Protein AF-A0A8T5RQP8-F1 (afdb_monomer)

Radius of gyration: 29.19 Å; Cα contacts (8 Å, |Δi|>4): 50; chains: 1; bounding box: 65×22×76 Å

Secondary structure (DSSP, 8-state):
--PPPPPPTT---------PPP---SEEE--EEE--TT--S--S-GGGSEEE-SSPEEEPPS---SSPTTS-HHHHHHHHHHHHHHHHHHHHTT-

Solvent-accessible surface area (backbone atoms only — not comparable to full-atom values): 6627 Å² total; per-residue (Å²): 128,96,75,75,78,89,74,60,91,97,60,88,83,90,86,87,86,87,80,81,80,73,98,69,76,69,45,77,39,72,55,66,54,72,54,70,89,80,72,83,68,96,65,100,56,83,88,65,46,60,54,64,49,91,64,67,48,75,45,68,72,74,83,72,69,88,30,67,90,95,50,59,62,67,57,56,54,49,54,57,51,51,55,53,50,53,51,50,53,55,56,59,74,71,109

Foldseek 3Di:
DQDDDDDDPPDDDDGDDDDDDDDDDFDWDWDKDAPPPPVPDDDPDPVPRIDIDPHIDGDDDDPDPPDDPPDDPVVVVVVVVVVVVVVVVVVVVVD

Sequence (95 aa):
SDTLAPLLNGSFGNVEWTGIFPNITVGLYYIGWIIDVNDEVDEGNENNNKAYISTQLRVGSPAGSSGIPGYDPFVIIGLISVVSIIYVVTKLKRK

Structure (mmCIF, N/CA/C/O backbone):
data_AF-A0A8T5RQP8-F1
#
_entry.id   AF-A0A8T5RQP8-F1
#
loop_
_atom_site.group_PDB
_atom_site.id
_atom_site.type_symbol
_atom_site.label_atom_id
_atom_site.label_alt_id
_atom_site.label_comp_id
_atom_site.label_asym_id
_atom_site.label_entity_id
_atom_site.label_seq_id
_atom_site.pdbx_PDB_ins_code
_atom_site.Cartn_x
_atom_site.Cartn_y
_atom_site.Cartn_z
_atom_site.occupancy
_atom_site.B_iso_or_equiv
_atom_site.auth_seq_id
_atom_site.auth_comp_id
_atom_site.auth_asym_id
_atom_site.auth_atom_id
_atom_site.pdbx_PDB_model_num
ATOM 1 N N . SER A 1 1 ? -0.946 15.469 -14.316 1.00 55.44 1 SER A N 1
ATOM 2 C CA . SER A 1 1 ? -0.478 14.558 -15.372 1.00 55.44 1 SER A CA 1
ATOM 3 C C . SER A 1 1 ? 0.443 13.583 -14.683 1.00 55.44 1 SER A C 1
ATOM 5 O O . SER A 1 1 ? 1.479 14.037 -14.226 1.00 55.44 1 SER A O 1
ATOM 7 N N . ASP A 1 2 ? 0.023 12.329 -14.507 1.00 65.75 2 ASP A N 1
ATOM 8 C CA . ASP A 1 2 ? 0.815 11.285 -13.820 1.00 65.75 2 ASP A CA 1
ATOM 9 C C . ASP A 1 2 ? 1.859 10.630 -14.745 1.00 65.75 2 ASP A C 1
ATOM 11 O O . ASP A 1 2 ? 2.530 9.671 -14.381 1.00 65.75 2 ASP A O 1
ATOM 15 N N . THR A 1 3 ? 1.987 11.140 -15.970 1.00 73.25 3 THR A N 1
ATOM 16 C CA . THR A 1 3 ? 2.954 10.670 -16.956 1.00 73.25 3 THR A CA 1
ATOM 17 C C . THR A 1 3 ? 4.300 11.350 -16.734 1.00 73.25 3 THR A C 1
ATOM 19 O O . THR A 1 3 ? 4.389 12.582 -16.747 1.00 73.25 3 THR A O 1
ATOM 22 N N . LEU A 1 4 ? 5.347 10.544 -16.578 1.00 78.12 4 LEU A N 1
ATOM 23 C CA . LEU A 1 4 ? 6.734 10.984 -16.670 1.00 78.12 4 LEU A CA 1
ATOM 24 C C . LEU A 1 4 ? 7.265 10.731 -18.084 1.00 78.12 4 LEU A C 1
ATOM 26 O O . LEU A 1 4 ? 6.811 9.820 -18.770 1.00 78.12 4 LEU A O 1
ATOM 30 N N . ALA A 1 5 ? 8.236 11.534 -18.515 1.00 83.75 5 ALA A N 1
ATOM 31 C CA . ALA A 1 5 ? 9.016 11.210 -19.705 1.00 83.75 5 ALA A CA 1
ATOM 32 C C . ALA A 1 5 ? 9.946 10.012 -19.418 1.00 83.75 5 ALA A C 1
ATOM 34 O O . ALA A 1 5 ? 10.331 9.828 -18.257 1.00 83.75 5 ALA A O 1
ATOM 35 N N . PRO A 1 6 ? 10.355 9.245 -20.449 1.00 83.69 6 PRO A N 1
ATOM 36 C CA . PRO A 1 6 ? 11.335 8.175 -20.290 1.00 83.69 6 PRO A CA 1
ATOM 37 C C . PRO A 1 6 ? 12.599 8.662 -19.577 1.00 83.69 6 PRO A C 1
ATOM 39 O O . PRO A 1 6 ? 13.105 9.757 -19.847 1.00 83.69 6 PRO A O 1
ATOM 42 N N . LEU A 1 7 ? 13.108 7.843 -18.660 1.00 83.81 7 LEU A N 1
ATOM 43 C CA . LEU A 1 7 ? 14.301 8.155 -17.884 1.00 83.81 7 LEU A CA 1
ATOM 44 C C . LEU A 1 7 ? 15.553 7.613 -18.581 1.00 83.81 7 LEU A C 1
ATOM 46 O O . LEU A 1 7 ? 15.537 6.564 -19.219 1.00 83.81 7 LEU A O 1
ATOM 50 N N . LEU A 1 8 ? 16.671 8.325 -18.436 1.00 84.44 8 LEU A N 1
ATOM 51 C CA . LEU A 1 8 ? 17.970 7.814 -18.873 1.00 84.44 8 LEU A CA 1
ATOM 52 C C . LEU A 1 8 ? 18.410 6.648 -17.978 1.00 84.44 8 LEU A C 1
ATOM 54 O O . LEU A 1 8 ? 18.120 6.625 -16.781 1.00 84.44 8 LEU A O 1
ATOM 58 N N . ASN A 1 9 ? 19.182 5.715 -18.540 1.00 82.00 9 ASN A N 1
ATOM 59 C CA . ASN A 1 9 ? 19.710 4.575 -17.792 1.00 82.00 9 ASN A CA 1
ATOM 60 C C . ASN A 1 9 ? 20.480 5.032 -16.534 1.00 82.00 9 ASN A C 1
ATOM 62 O O . ASN A 1 9 ? 21.321 5.930 -16.600 1.00 82.00 9 ASN A O 1
ATOM 66 N N . GLY A 1 10 ? 20.160 4.436 -15.382 1.00 82.38 10 GLY A N 1
ATOM 67 C CA . GLY A 1 10 ? 20.769 4.777 -14.091 1.00 82.38 10 GLY A CA 1
ATOM 68 C C . GLY A 1 10 ? 20.282 6.090 -13.463 1.00 82.38 10 GLY A C 1
ATOM 69 O O . GLY A 1 10 ? 20.786 6.471 -12.408 1.00 82.38 10 GLY A O 1
ATOM 70 N N . SER A 1 11 ? 19.317 6.781 -14.079 1.00 86.69 11 SER A N 1
ATOM 71 C CA . SER A 1 11 ? 18.679 7.975 -13.511 1.00 86.69 11 SER A CA 1
ATOM 72 C C . SER A 1 11 ? 17.405 7.622 -12.743 1.00 86.69 11 SER A C 1
ATOM 74 O O . SER A 1 11 ? 16.830 6.552 -12.924 1.00 86.69 11 SER A O 1
ATOM 76 N N . PHE A 1 12 ? 16.948 8.541 -11.893 1.00 85.00 12 PHE A N 1
ATOM 77 C CA . PHE A 1 12 ? 15.683 8.419 -11.171 1.00 85.00 12 PHE A CA 1
ATOM 78 C C . PHE A 1 12 ? 14.847 9.694 -11.324 1.00 85.00 12 PHE A C 1
ATOM 80 O O . PHE A 1 12 ? 15.385 10.788 -11.499 1.00 85.00 12 PHE A O 1
ATOM 87 N N . GLY A 1 13 ? 13.527 9.540 -11.243 1.00 85.69 13 GLY A N 1
ATOM 88 C CA . GLY A 1 13 ? 12.562 10.631 -11.137 1.00 85.69 13 GLY A CA 1
ATOM 89 C C . GLY A 1 13 ? 11.770 10.507 -9.837 1.00 85.69 13 GLY A C 1
ATOM 90 O O . GLY A 1 13 ? 11.560 9.400 -9.345 1.00 85.69 13 GLY A O 1
ATOM 91 N N . ASN A 1 14 ? 11.335 11.635 -9.275 1.00 87.19 14 ASN A N 1
ATOM 92 C CA . ASN A 1 14 ? 10.412 11.640 -8.140 1.00 87.19 14 ASN A CA 1
ATOM 93 C C . ASN A 1 14 ? 8.981 11.805 -8.657 1.00 87.19 14 ASN A C 1
ATOM 95 O O . ASN A 1 14 ? 8.721 12.696 -9.466 1.00 87.19 14 ASN A O 1
ATOM 99 N N . VAL A 1 15 ? 8.068 10.972 -8.160 1.00 86.06 15 VAL A N 1
ATOM 100 C CA . VAL A 1 15 ? 6.626 11.073 -8.415 1.00 86.06 15 VAL A CA 1
ATOM 101 C C . VAL A 1 15 ? 5.915 11.192 -7.082 1.00 86.06 15 VAL A C 1
ATOM 103 O O . VAL A 1 15 ? 6.188 10.429 -6.156 1.00 86.06 15 VAL A O 1
ATOM 106 N N . GLU A 1 16 ? 4.988 12.137 -6.998 1.00 87.31 16 GLU A N 1
ATOM 107 C CA . GLU A 1 16 ? 4.123 12.316 -5.841 1.00 87.31 16 GLU A CA 1
ATOM 108 C C . GLU A 1 16 ? 2.668 12.234 -6.288 1.00 87.31 16 GLU A C 1
ATOM 110 O O . GLU A 1 16 ? 2.253 12.921 -7.221 1.00 87.31 16 GLU A O 1
ATOM 115 N N . TRP A 1 17 ? 1.882 11.416 -5.590 1.00 86.62 17 TRP A N 1
ATOM 116 C CA . TRP A 1 17 ? 0.440 11.336 -5.777 1.00 86.62 17 TRP A CA 1
ATOM 117 C C . TRP A 1 17 ? -0.272 11.779 -4.503 1.00 86.62 17 TRP A C 1
ATOM 119 O O . TRP A 1 17 ? 0.088 11.372 -3.396 1.00 86.62 17 TRP A O 1
ATOM 129 N N . THR A 1 18 ? -1.316 12.591 -4.661 1.00 88.69 18 THR A N 1
ATOM 130 C CA . THR A 1 18 ? -2.222 12.952 -3.568 1.00 88.69 18 THR A CA 1
ATOM 131 C C . THR A 1 18 ? -3.658 12.728 -4.008 1.00 88.69 18 THR A C 1
ATOM 133 O O . THR A 1 18 ? -4.050 13.067 -5.125 1.00 88.69 18 THR A O 1
ATOM 136 N N . GLY A 1 19 ? -4.458 12.145 -3.124 1.00 88.06 19 GLY A N 1
ATOM 137 C CA . GLY A 1 19 ? -5.851 11.870 -3.414 1.00 88.06 19 GLY A CA 1
ATOM 138 C C . GLY A 1 19 ? -6.564 11.210 -2.250 1.00 88.06 19 GLY A C 1
ATOM 139 O O . GLY A 1 19 ? -5.976 10.879 -1.219 1.00 88.06 19 GLY A O 1
ATOM 140 N N . ILE A 1 20 ? -7.869 11.041 -2.425 1.00 85.81 20 ILE A N 1
ATOM 141 C CA . ILE A 1 20 ? -8.710 10.315 -1.482 1.00 85.81 20 ILE A CA 1
ATOM 142 C C . ILE A 1 20 ? -8.652 8.840 -1.873 1.00 85.81 20 ILE A C 1
ATOM 144 O O . ILE A 1 20 ? -8.912 8.494 -3.026 1.00 85.81 20 ILE A O 1
ATOM 148 N N . PHE A 1 21 ? -8.322 7.969 -0.919 1.00 82.44 21 PHE A N 1
ATOM 149 C CA . PHE A 1 21 ? -8.423 6.530 -1.145 1.00 82.44 21 PHE A CA 1
ATOM 150 C C . PHE A 1 21 ? -9.877 6.148 -1.463 1.00 82.44 21 PHE A C 1
ATOM 152 O O . PHE A 1 21 ? -10.796 6.672 -0.827 1.00 82.44 21 PHE A O 1
ATOM 159 N N . PRO A 1 22 ? -10.113 5.224 -2.412 1.00 83.25 22 PRO A N 1
ATOM 160 C CA . PRO A 1 22 ? -11.451 4.697 -2.639 1.00 83.25 22 PRO A CA 1
ATOM 161 C C . PRO A 1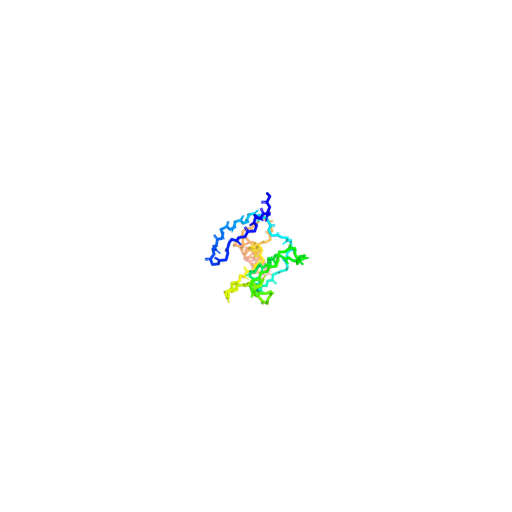 22 ? -11.996 4.067 -1.353 1.00 83.25 22 PRO A C 1
ATOM 163 O O . PRO A 1 22 ? -11.235 3.688 -0.461 1.00 83.25 22 PRO A O 1
ATOM 166 N N . ASN A 1 23 ? -13.321 3.941 -1.250 1.00 86.69 23 ASN A N 1
ATOM 167 C CA . ASN A 1 23 ? -13.921 3.272 -0.102 1.00 86.69 23 ASN A CA 1
ATOM 168 C C . ASN A 1 23 ? -13.473 1.802 -0.078 1.00 86.69 23 ASN A C 1
ATOM 170 O O . ASN A 1 23 ? -13.903 1.002 -0.909 1.00 86.69 23 ASN A O 1
ATOM 174 N N . ILE A 1 24 ? -12.594 1.473 0.864 1.00 90.00 24 ILE A N 1
ATOM 175 C CA . ILE A 1 24 ? -12.020 0.143 1.062 1.00 90.00 24 ILE A CA 1
ATOM 176 C C . ILE A 1 24 ? -12.400 -0.374 2.442 1.00 90.00 24 ILE A C 1
ATOM 178 O O . ILE A 1 24 ? -12.595 0.385 3.392 1.00 90.00 24 ILE A O 1
ATOM 182 N N . THR A 1 25 ? -12.515 -1.691 2.564 1.00 91.81 25 THR A N 1
ATOM 183 C CA . THR A 1 25 ? -12.865 -2.328 3.831 1.00 91.81 25 THR A CA 1
ATOM 184 C C . THR A 1 25 ? -11.772 -2.130 4.878 1.00 91.81 25 THR A C 1
ATOM 186 O O . THR A 1 25 ? -10.593 -1.994 4.554 1.00 91.81 25 THR A O 1
ATOM 189 N N . VAL A 1 26 ? -12.154 -2.177 6.152 1.00 92.50 26 VAL A N 1
ATOM 190 C CA . VAL A 1 26 ? -11.213 -2.206 7.281 1.00 92.50 26 VAL A CA 1
ATOM 191 C C . VAL A 1 26 ? -10.241 -3.374 7.114 1.00 92.50 26 VAL A C 1
ATOM 193 O O . VAL A 1 26 ? -10.660 -4.487 6.800 1.00 92.50 26 VAL A O 1
ATOM 196 N N . GLY A 1 27 ? -8.948 -3.131 7.324 1.00 93.12 27 GLY A N 1
ATOM 197 C CA . GLY A 1 27 ? -7.927 -4.149 7.096 1.00 93.12 27 GLY A CA 1
ATOM 198 C C . GLY A 1 27 ? -6.495 -3.626 7.121 1.00 93.12 27 GLY A C 1
ATOM 199 O O . GLY A 1 27 ? -6.235 -2.460 7.428 1.00 93.12 27 GLY A O 1
ATOM 200 N N . LEU A 1 28 ? -5.568 -4.529 6.809 1.00 95.25 28 LEU A N 1
ATOM 201 C CA . LEU A 1 28 ? -4.150 -4.239 6.620 1.00 95.25 28 LEU A CA 1
ATOM 202 C C . LEU A 1 28 ? -3.842 -4.284 5.127 1.00 95.25 28 LEU A C 1
ATOM 204 O O . LEU A 1 28 ? -4.130 -5.282 4.468 1.00 95.25 28 LEU A O 1
ATOM 208 N N . TYR A 1 29 ? -3.251 -3.212 4.616 1.00 94.56 29 TYR A N 1
ATOM 209 C CA . TYR A 1 29 ? -2.943 -3.054 3.201 1.00 94.56 29 TYR A CA 1
ATOM 210 C C . TYR A 1 29 ? -1.470 -2.728 3.008 1.00 94.56 29 TYR A C 1
ATOM 212 O O . TYR A 1 29 ? -0.867 -2.019 3.812 1.00 94.56 29 TYR A O 1
ATOM 220 N N . TYR A 1 30 ? -0.902 -3.223 1.914 1.00 95.75 30 TYR A N 1
ATOM 221 C CA . TYR A 1 30 ? 0.367 -2.728 1.400 1.00 95.75 30 TYR A CA 1
ATOM 222 C C . TYR A 1 30 ? 0.101 -1.576 0.436 1.00 95.75 30 TYR A C 1
ATOM 224 O O . TYR A 1 30 ? -0.888 -1.586 -0.295 1.00 95.75 30 TYR A O 1
ATOM 232 N N . ILE A 1 31 ? 0.993 -0.591 0.438 1.00 92.81 31 ILE A N 1
ATOM 233 C CA . ILE A 1 31 ? 1.005 0.481 -0.557 1.00 92.81 31 ILE A CA 1
ATOM 234 C C . ILE A 1 31 ? 2.096 0.135 -1.557 1.00 92.81 31 ILE A C 1
ATOM 236 O O . ILE A 1 31 ? 3.222 -0.138 -1.152 1.00 92.81 31 ILE A O 1
ATOM 240 N N . GLY A 1 32 ? 1.778 0.153 -2.844 1.00 93.25 32 GLY A N 1
ATOM 241 C CA . GLY A 1 32 ? 2.748 -0.108 -3.897 1.00 93.25 32 GLY A CA 1
ATOM 242 C C . GLY A 1 32 ? 2.422 0.637 -5.174 1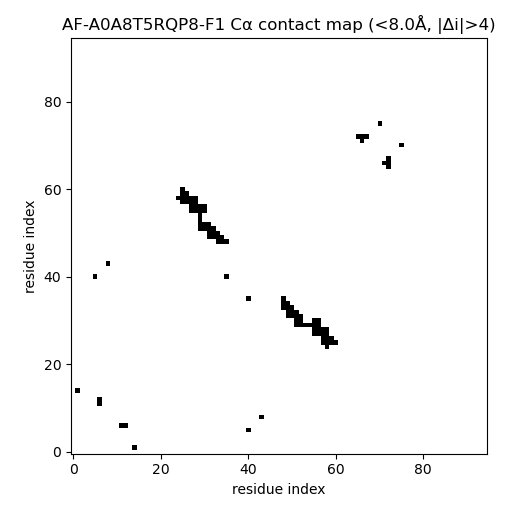.00 93.25 32 GLY A C 1
ATOM 243 O O . GLY A 1 32 ? 1.393 1.303 -5.273 1.00 93.25 32 GLY A O 1
ATOM 244 N N . TRP A 1 33 ? 3.329 0.519 -6.131 1.00 92.25 33 TRP A N 1
ATOM 245 C CA . TRP A 1 33 ? 3.238 1.149 -7.436 1.00 92.25 33 TRP A CA 1
ATOM 246 C C . TRP A 1 33 ? 3.652 0.164 -8.525 1.00 92.25 33 TRP A C 1
ATOM 248 O O . TRP A 1 33 ? 4.434 -0.765 -8.302 1.00 92.25 33 TRP A O 1
ATOM 258 N N . ILE A 1 34 ? 3.083 0.385 -9.704 1.00 92.94 34 ILE A N 1
ATOM 259 C CA . ILE A 1 34 ? 3.402 -0.309 -10.945 1.00 92.94 34 ILE A CA 1
ATOM 260 C C . ILE A 1 34 ? 3.675 0.792 -11.962 1.00 92.94 34 ILE A C 1
ATOM 262 O O . ILE A 1 34 ? 2.846 1.692 -12.106 1.00 92.94 34 ILE A O 1
ATOM 266 N N . ILE A 1 35 ? 4.832 0.741 -12.611 1.00 90.38 35 ILE A N 1
ATOM 267 C CA . ILE A 1 35 ? 5.193 1.650 -13.703 1.00 90.38 35 ILE A CA 1
ATOM 268 C C . ILE A 1 35 ? 5.099 0.915 -15.038 1.00 90.38 35 ILE A C 1
ATOM 270 O O . ILE A 1 35 ? 5.035 -0.313 -15.054 1.00 90.38 35 ILE A O 1
ATOM 274 N N . ASP A 1 36 ? 5.007 1.694 -16.115 1.00 89.94 36 ASP A N 1
ATOM 275 C CA . ASP A 1 36 ? 4.897 1.225 -17.500 1.00 89.94 36 ASP A CA 1
ATOM 276 C C . ASP A 1 36 ? 3.952 0.023 -17.700 1.00 89.94 36 ASP A C 1
ATOM 278 O O . ASP A 1 36 ? 4.303 -1.036 -18.207 1.00 89.94 36 ASP A O 1
ATOM 282 N N . VAL A 1 37 ? 2.704 0.165 -17.243 1.00 91.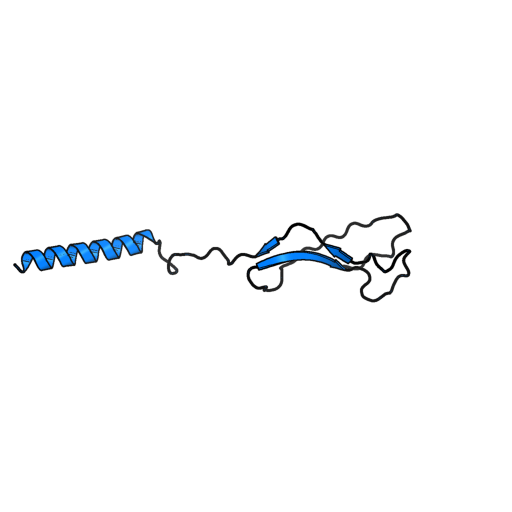69 37 VAL A N 1
ATOM 283 C CA . VAL A 1 37 ? 1.723 -0.937 -17.262 1.00 91.69 37 VAL A CA 1
ATOM 284 C C . VAL A 1 37 ? 1.356 -1.412 -18.677 1.00 91.69 37 VAL A C 1
ATOM 286 O O . VAL A 1 37 ? 0.815 -2.508 -18.829 1.00 91.69 37 VAL A O 1
ATOM 289 N N . ASN A 1 38 ? 1.625 -0.583 -19.686 1.00 91.88 38 ASN A N 1
ATOM 290 C CA . ASN A 1 38 ? 1.306 -0.843 -21.083 1.00 9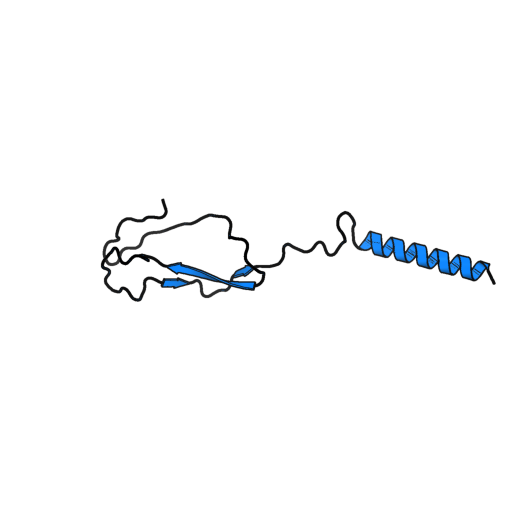1.88 38 ASN A CA 1
ATOM 291 C C . ASN A 1 38 ? 2.511 -1.328 -21.902 1.00 91.88 38 ASN A C 1
ATOM 293 O O . ASN A 1 38 ? 2.299 -1.604 -23.082 1.00 91.88 38 ASN A O 1
ATOM 297 N N . ASP A 1 39 ? 3.706 -1.455 -21.305 1.00 91.31 39 ASP A N 1
ATOM 298 C CA . ASP A 1 39 ? 4.928 -1.893 -22.002 1.00 91.31 39 ASP A CA 1
ATOM 299 C C . ASP A 1 39 ? 5.295 -0.930 -23.156 1.00 91.31 39 ASP A C 1
ATOM 301 O O . ASP A 1 39 ? 5.467 -1.323 -24.309 1.00 91.31 39 ASP A O 1
ATOM 305 N N . GLU A 1 40 ? 5.285 0.380 -22.874 1.00 90.69 40 GLU A N 1
ATOM 306 C CA . GLU A 1 40 ? 5.502 1.449 -23.860 1.00 90.69 40 GLU A CA 1
ATOM 307 C C . GLU A 1 40 ? 6.975 1.887 -23.966 1.00 90.69 40 GLU A C 1
ATOM 309 O O . GLU A 1 40 ? 7.343 2.543 -24.949 1.00 90.69 40 GLU A O 1
ATOM 314 N N . VAL A 1 41 ? 7.820 1.564 -22.981 1.00 88.94 41 VAL A N 1
ATOM 315 C CA . VAL A 1 41 ? 9.234 1.957 -22.936 1.00 88.94 41 VAL A CA 1
ATOM 316 C C . VAL A 1 41 ? 10.112 0.729 -22.702 1.00 88.94 41 VAL A C 1
ATOM 318 O O . VAL A 1 41 ? 10.082 0.155 -21.628 1.00 88.94 41 VAL A O 1
ATOM 321 N N . ASP A 1 42 ? 10.980 0.393 -23.664 1.00 88.81 42 ASP A N 1
ATOM 322 C CA . ASP A 1 42 ? 11.977 -0.673 -23.480 1.00 88.81 42 ASP A CA 1
ATOM 323 C C . ASP A 1 42 ? 13.014 -0.280 -22.405 1.00 88.81 42 ASP A C 1
ATOM 325 O O . ASP A 1 42 ? 13.828 0.637 -22.595 1.00 88.81 42 ASP A O 1
ATOM 329 N N . GLU A 1 43 ? 13.039 -1.009 -21.292 1.00 86.75 43 GLU A N 1
ATOM 330 C CA . GLU A 1 43 ? 13.946 -0.803 -20.170 1.00 86.75 43 GLU A CA 1
ATOM 331 C C . GLU A 1 43 ? 15.018 -1.905 -20.077 1.00 86.75 43 GLU A C 1
ATOM 333 O O . GLU A 1 43 ? 15.012 -2.938 -20.744 1.00 86.75 43 GLU A O 1
ATOM 338 N N . GLY A 1 44 ? 16.019 -1.695 -19.216 1.00 85.75 44 GLY A N 1
ATOM 339 C CA . GLY A 1 44 ? 17.077 -2.692 -19.010 1.00 85.75 44 GLY A CA 1
ATOM 340 C C . GLY A 1 44 ? 16.602 -3.962 -18.291 1.00 85.75 44 GLY A C 1
ATOM 341 O O . GLY A 1 44 ? 17.327 -4.960 -18.284 1.00 85.75 44 GLY A O 1
ATOM 342 N N . ASN A 1 45 ? 15.436 -3.918 -17.634 1.00 88.44 45 ASN A N 1
ATOM 343 C CA . ASN A 1 45 ? 14.869 -5.048 -16.904 1.00 88.44 45 ASN A CA 1
ATOM 344 C C . ASN A 1 45 ? 13.356 -4.89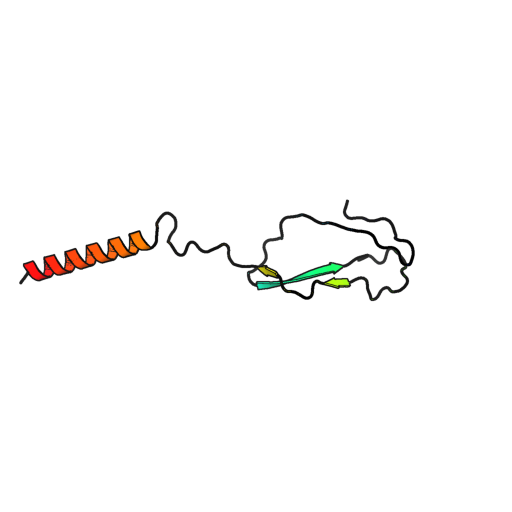9 -16.659 1.00 88.44 45 ASN A C 1
ATOM 346 O O . ASN A 1 45 ? 12.956 -4.446 -15.596 1.00 88.44 45 ASN A O 1
ATOM 350 N N . GLU A 1 46 ? 12.527 -5.453 -17.539 1.00 90.81 46 GLU A N 1
ATOM 351 C CA . GLU A 1 46 ? 11.054 -5.414 -17.420 1.00 90.81 46 GLU A CA 1
ATOM 352 C C . GLU A 1 46 ? 10.462 -6.095 -16.171 1.00 90.81 46 GLU A C 1
ATOM 354 O O . GLU A 1 46 ? 9.281 -5.962 -15.841 1.00 90.81 46 GLU A O 1
ATOM 359 N N . ASN A 1 47 ? 11.263 -6.866 -15.430 1.00 92.94 47 ASN A N 1
ATOM 360 C CA . ASN A 1 47 ? 10.769 -7.602 -14.267 1.00 92.94 47 ASN A CA 1
ATOM 361 C C . ASN A 1 47 ? 10.774 -6.779 -12.971 1.00 92.94 47 ASN A C 1
ATOM 363 O O . ASN A 1 47 ? 10.336 -7.294 -11.939 1.00 92.94 47 ASN A O 1
ATOM 367 N N . ASN A 1 48 ? 11.278 -5.539 -12.979 1.00 90.62 48 ASN A N 1
ATOM 368 C CA . ASN A 1 48 ? 11.392 -4.705 -11.777 1.00 90.62 48 ASN A CA 1
ATOM 369 C C . ASN A 1 48 ? 10.418 -3.510 -11.732 1.00 90.62 48 ASN A C 1
ATOM 371 O O . ASN A 1 48 ? 10.509 -2.694 -10.815 1.00 90.62 48 ASN A O 1
ATOM 375 N N . ASN A 1 49 ? 9.414 -3.477 -12.612 1.00 92.25 49 ASN A N 1
ATOM 376 C CA . ASN A 1 49 ? 8.451 -2.370 -12.738 1.00 92.25 49 ASN A CA 1
ATOM 377 C C . ASN A 1 49 ? 7.354 -2.349 -11.666 1.00 92.25 49 ASN A C 1
ATOM 379 O O . ASN A 1 49 ? 6.319 -1.696 -11.808 1.00 92.25 49 ASN A O 1
ATOM 383 N N . LYS A 1 50 ? 7.560 -3.084 -10.568 1.00 94.50 50 LYS A N 1
ATOM 384 C CA . LYS A 1 50 ? 6.598 -3.255 -9.474 1.00 94.50 50 LYS A CA 1
ATOM 385 C C . LYS A 1 50 ? 7.328 -3.221 -8.142 1.00 94.50 50 LYS A C 1
ATOM 387 O O . LYS A 1 50 ? 8.266 -3.986 -7.926 1.00 94.50 50 LYS A O 1
ATOM 392 N N . ALA A 1 51 ? 6.854 -2.389 -7.223 1.00 95.06 51 ALA A N 1
ATOM 393 C CA . ALA A 1 51 ? 7.388 -2.319 -5.868 1.00 95.06 51 ALA A CA 1
ATOM 394 C C . ALA A 1 51 ? 6.306 -1.931 -4.855 1.00 95.06 51 ALA A C 1
ATOM 396 O O . ALA A 1 51 ? 5.218 -1.477 -5.210 1.00 95.06 51 ALA A O 1
ATOM 397 N N . TYR A 1 52 ? 6.593 -2.159 -3.574 1.00 96.31 52 TYR A N 1
ATOM 398 C CA . TYR A 1 52 ? 5.683 -1.860 -2.474 1.00 96.31 52 TYR A CA 1
ATOM 399 C C . TYR A 1 52 ? 6.442 -1.522 -1.187 1.00 96.31 52 TYR A C 1
ATOM 401 O O . TYR A 1 52 ? 7.579 -1.942 -0.976 1.00 96.31 52 TYR A O 1
ATOM 409 N N . ILE A 1 53 ? 5.789 -0.767 -0.309 1.00 95.56 53 ILE A N 1
ATOM 410 C CA . ILE A 1 53 ? 6.248 -0.470 1.046 1.00 95.56 53 ILE A CA 1
ATOM 411 C C . ILE A 1 53 ? 6.032 -1.720 1.899 1.00 95.56 53 ILE A C 1
ATOM 413 O O . ILE A 1 53 ? 4.912 -2.207 2.009 1.00 95.56 53 ILE A O 1
ATOM 417 N N . SER A 1 54 ? 7.085 -2.233 2.535 1.00 96.69 54 SER A N 1
ATOM 418 C CA . SER A 1 54 ? 7.037 -3.475 3.326 1.00 96.69 54 SER A CA 1
ATOM 419 C C . SER A 1 54 ? 6.269 -3.359 4.649 1.00 96.69 54 SER A C 1
ATOM 421 O O . SER A 1 54 ? 5.904 -4.374 5.244 1.00 96.69 54 SER A O 1
ATOM 423 N N . THR A 1 55 ? 5.994 -2.139 5.105 1.00 97.50 55 THR A N 1
ATOM 424 C CA . THR A 1 55 ? 5.143 -1.862 6.267 1.00 97.50 55 THR A CA 1
ATOM 425 C C . THR A 1 55 ? 3.684 -1.749 5.845 1.00 97.50 55 THR A C 1
ATOM 427 O O . THR A 1 55 ? 3.357 -1.083 4.864 1.00 97.50 55 THR A O 1
ATOM 430 N N . GLN A 1 56 ? 2.790 -2.361 6.619 1.00 95.94 56 GLN A N 1
ATOM 431 C CA .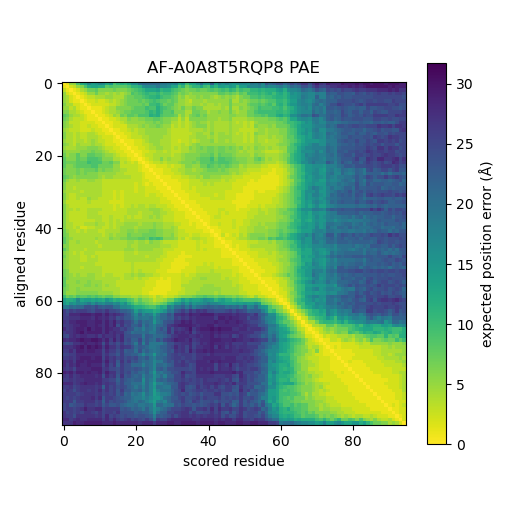 GLN A 1 56 ? 1.358 -2.324 6.339 1.00 95.94 56 GLN A CA 1
ATOM 432 C C . GLN A 1 56 ? 0.706 -1.032 6.845 1.00 95.94 56 GLN A C 1
ATOM 434 O O . GLN A 1 56 ? 0.920 -0.608 7.982 1.00 95.94 56 GLN A O 1
ATOM 439 N N . LEU A 1 57 ? -0.162 -0.457 6.016 1.00 92.12 57 LEU A N 1
ATOM 440 C CA . LEU A 1 57 ? -1.116 0.573 6.403 1.00 92.12 57 LEU A CA 1
ATOM 441 C C . LEU A 1 57 ? -2.342 -0.093 7.038 1.00 92.12 57 LEU A C 1
ATOM 443 O O . LEU A 1 57 ? -2.966 -0.972 6.441 1.00 92.12 57 LEU A O 1
ATOM 447 N N . ARG A 1 58 ? -2.729 0.360 8.234 1.00 92.38 58 ARG A N 1
ATOM 448 C CA . ARG A 1 58 ? -3.976 -0.064 8.878 1.00 92.38 58 ARG A CA 1
ATOM 449 C C . ARG A 1 58 ? -5.108 0.895 8.534 1.00 92.38 58 ARG A C 1
ATOM 451 O O . ARG A 1 58 ? -5.112 2.037 8.986 1.00 92.38 58 ARG A O 1
ATOM 458 N N . VAL A 1 59 ? -6.109 0.391 7.823 1.00 91.19 59 VAL A N 1
ATOM 459 C CA . VAL A 1 59 ? -7.388 1.074 7.610 1.00 91.19 59 VAL A CA 1
ATOM 460 C C . VAL A 1 59 ? -8.320 0.653 8.736 1.00 91.19 59 VAL A C 1
ATOM 462 O O . VAL A 1 59 ? -8.691 -0.515 8.836 1.00 91.19 59 VAL A O 1
ATOM 465 N N . GLY A 1 60 ? -8.643 1.588 9.626 1.00 87.06 60 GLY A N 1
ATOM 466 C CA . GLY A 1 60 ? -9.580 1.373 10.726 1.00 87.06 60 GLY A CA 1
ATOM 467 C C . GLY A 1 60 ? -10.994 1.807 10.359 1.00 87.06 60 GLY A C 1
ATOM 468 O O . GLY A 1 60 ? -11.184 2.628 9.463 1.00 87.06 60 GLY A O 1
ATOM 469 N N . SER A 1 61 ? -11.988 1.308 11.097 1.00 79.94 61 SER A N 1
ATOM 470 C CA . SER A 1 61 ? -13.284 1.985 11.125 1.00 79.94 61 SER A CA 1
ATOM 471 C C . SER A 1 61 ? -13.061 3.436 11.560 1.00 79.94 61 SER A C 1
ATOM 473 O O . SER A 1 61 ? -12.217 3.665 12.440 1.00 79.94 61 SER A O 1
ATOM 475 N N . PRO A 1 62 ? -13.820 4.406 11.013 1.00 68.88 62 PRO A N 1
ATOM 476 C CA . PRO A 1 62 ? -13.920 5.722 11.630 1.00 68.88 62 PRO A CA 1
ATOM 477 C C . PRO A 1 62 ? -14.175 5.502 13.116 1.00 68.88 62 PRO A C 1
ATOM 479 O O . PRO A 1 62 ? -14.966 4.612 13.448 1.00 68.88 62 PRO A O 1
ATOM 482 N N . ALA A 1 63 ? -13.455 6.218 13.986 1.00 66.69 63 ALA A N 1
ATOM 483 C CA . ALA A 1 63 ? -13.560 6.034 15.427 1.00 66.69 63 ALA A CA 1
ATOM 484 C C . ALA A 1 63 ? -15.042 5.961 15.800 1.00 66.69 63 ALA A C 1
ATOM 486 O O . ALA A 1 63 ? -15.783 6.932 15.642 1.00 66.69 63 ALA A O 1
ATOM 487 N N . GLY A 1 64 ? -15.486 4.763 16.187 1.00 57.16 64 GLY A N 1
ATOM 488 C CA . GLY A 1 64 ? -16.864 4.550 16.566 1.00 57.16 64 GLY A CA 1
ATOM 489 C C . GLY A 1 64 ? -17.126 5.467 17.743 1.00 57.16 64 GLY A C 1
ATOM 490 O O . GLY A 1 64 ? -16.477 5.340 18.780 1.00 57.16 64 GLY A O 1
ATOM 491 N N . SER A 1 65 ? -18.061 6.399 17.579 1.00 58.81 65 SER A N 1
ATOM 492 C CA . SER A 1 65 ? -18.803 6.922 18.713 1.00 58.81 65 SER A CA 1
ATOM 493 C C . SER A 1 65 ? -19.415 5.704 19.395 1.00 58.81 65 SER A C 1
ATOM 495 O O . SER A 1 65 ? -20.464 5.217 18.989 1.00 58.81 65 SER A O 1
ATOM 497 N N . SER A 1 66 ? -18.731 5.162 20.401 1.00 55.94 66 SER A N 1
ATOM 498 C CA . SER A 1 66 ? -19.258 4.085 21.242 1.00 55.94 66 SER A CA 1
ATOM 499 C C . SER A 1 66 ? -20.447 4.560 22.094 1.00 55.94 66 SER A C 1
ATOM 501 O O . SER A 1 66 ? -20.993 3.785 22.873 1.00 55.94 66 SER A O 1
ATOM 503 N N . GLY A 1 67 ? -20.851 5.828 21.965 1.00 59.53 67 GLY A N 1
ATOM 504 C CA . GLY A 1 67 ? -22.126 6.361 22.424 1.00 59.53 67 GLY A CA 1
ATOM 505 C C . GLY A 1 67 ? -23.122 6.401 21.274 1.00 59.53 67 GLY A C 1
ATOM 506 O O . GLY A 1 67 ? -22.760 6.640 20.119 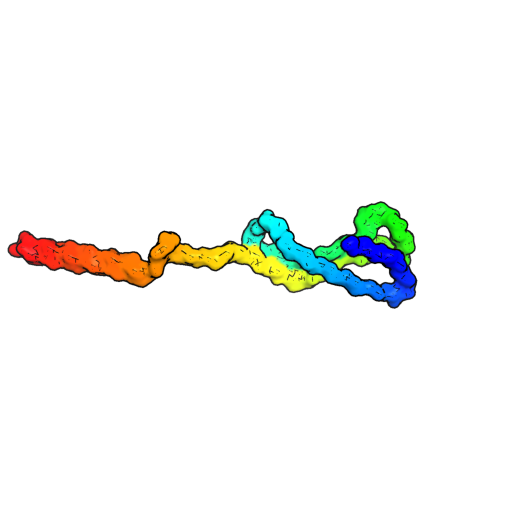1.00 59.53 67 GLY A O 1
ATOM 507 N N . ILE A 1 68 ? -24.393 6.163 21.575 1.00 63.16 68 ILE A N 1
ATOM 508 C CA . ILE A 1 68 ? -25.421 6.344 20.558 1.00 63.16 68 ILE A CA 1
ATOM 509 C C . ILE A 1 68 ? -25.501 7.852 20.206 1.00 63.16 68 ILE A C 1
ATOM 511 O O . ILE A 1 68 ? -25.240 8.697 21.068 1.00 63.16 68 ILE A O 1
ATOM 515 N N . PRO A 1 69 ? -25.679 8.211 18.917 1.00 62.06 69 PRO A N 1
ATOM 516 C CA . PRO A 1 69 ? -25.338 9.546 18.437 1.00 62.06 69 PRO A CA 1
ATOM 517 C C . PRO A 1 69 ? -26.107 10.655 19.159 1.00 62.06 69 PRO A C 1
ATOM 519 O O . PRO A 1 69 ? -27.330 10.605 19.273 1.00 62.06 69 PRO A O 1
ATOM 522 N N . GLY A 1 70 ? -25.377 11.673 19.616 1.00 68.81 70 GLY A N 1
ATOM 523 C CA . GLY A 1 70 ? -25.935 12.834 20.315 1.00 68.81 70 GLY A CA 1
ATOM 524 C C . GLY A 1 70 ? -25.865 12.765 21.840 1.00 68.81 70 GLY A C 1
ATOM 525 O O . GLY A 1 70 ? -26.330 13.696 22.494 1.00 68.81 70 GLY A O 1
ATOM 526 N N . TYR A 1 71 ? -25.284 11.713 22.421 1.00 66.38 71 TYR A N 1
ATOM 527 C CA . TYR A 1 71 ? -25.163 11.610 23.872 1.00 66.38 71 TYR A CA 1
ATOM 528 C C . TYR A 1 71 ? -23.905 10.892 24.353 1.00 66.38 71 TYR A C 1
ATOM 530 O O . TYR A 1 71 ? -23.426 9.918 23.775 1.00 66.38 71 TYR A O 1
ATOM 538 N N . ASP A 1 72 ? -23.390 11.411 25.464 1.00 78.38 72 ASP A N 1
ATOM 539 C CA . ASP A 1 72 ? -22.215 10.899 26.148 1.00 78.38 72 ASP A CA 1
ATOM 540 C C . ASP A 1 72 ? -22.542 9.586 26.904 1.00 78.38 72 ASP A C 1
ATOM 542 O O . ASP A 1 72 ? -23.593 9.492 27.552 1.00 78.38 72 ASP A O 1
ATOM 546 N N . PRO A 1 73 ? -21.675 8.555 26.851 1.00 72.31 73 PRO A N 1
ATOM 547 C CA . PRO A 1 73 ? -21.901 7.279 27.535 1.00 72.31 73 PRO A CA 1
ATOM 548 C C . PRO A 1 73 ? -22.181 7.394 29.043 1.00 72.31 73 PRO A C 1
ATOM 550 O O . PRO A 1 73 ? -22.978 6.615 29.575 1.00 72.31 73 PRO A O 1
ATOM 553 N N . PHE A 1 74 ? -21.594 8.372 29.742 1.00 79.69 74 PHE A N 1
ATOM 554 C CA . PHE A 1 74 ? -21.840 8.594 31.169 1.00 79.69 74 PHE A CA 1
ATOM 555 C C . PHE A 1 74 ? -23.247 9.135 31.438 1.00 79.69 74 PHE A C 1
ATOM 557 O O . PHE A 1 74 ? -23.822 8.831 32.483 1.00 79.69 74 PHE A O 1
ATOM 564 N N . VAL A 1 75 ? -23.849 9.859 30.489 1.00 81.62 75 VAL A N 1
ATOM 565 C CA . VAL A 1 75 ? -25.241 10.327 30.597 1.00 81.62 75 VAL A CA 1
ATOM 566 C C . VAL A 1 75 ? -26.212 9.144 30.582 1.00 81.62 75 VAL A C 1
ATOM 568 O O . VAL A 1 75 ? -27.128 9.095 31.401 1.00 81.62 75 VAL A O 1
ATOM 571 N N . ILE A 1 76 ? -25.988 8.145 29.720 1.00 79.75 76 ILE A N 1
ATOM 572 C CA . ILE A 1 76 ? -26.832 6.936 29.666 1.00 79.75 76 ILE A CA 1
ATOM 573 C C . ILE A 1 76 ? -26.720 6.140 30.973 1.00 79.75 76 ILE A C 1
ATOM 575 O O . ILE A 1 76 ? -27.733 5.753 31.558 1.00 79.75 76 ILE A O 1
ATOM 579 N N . ILE A 1 77 ? -25.489 5.913 31.446 1.00 84.94 77 ILE A N 1
ATOM 580 C CA . ILE A 1 77 ? -25.229 5.193 32.701 1.00 84.94 77 ILE A CA 1
ATOM 581 C C . ILE A 1 77 ? -25.880 5.937 33.877 1.00 84.94 77 ILE A C 1
ATOM 583 O O . ILE A 1 77 ? -26.531 5.318 34.723 1.00 84.94 77 ILE A O 1
ATOM 587 N N . GLY A 1 78 ? -25.785 7.270 33.883 1.00 86.75 78 GLY A N 1
ATOM 588 C CA . GLY A 1 78 ? -26.464 8.134 34.841 1.00 86.75 78 GLY A CA 1
ATOM 589 C C . GLY A 1 78 ? -27.981 7.927 34.841 1.00 86.75 78 GLY A C 1
ATOM 590 O O . GLY A 1 78 ? -28.555 7.654 35.895 1.00 86.75 78 GLY A O 1
ATOM 591 N N . LEU A 1 79 ? -28.639 7.957 33.679 1.00 88.06 79 LEU A N 1
ATOM 592 C CA . LEU A 1 79 ? -30.092 7.754 33.578 1.00 88.06 79 LEU A CA 1
ATOM 593 C C . LEU A 1 79 ? -30.539 6.376 34.098 1.00 88.06 79 LEU A C 1
ATOM 595 O O . LEU A 1 79 ? -31.500 6.294 34.866 1.00 88.06 79 LEU A O 1
ATOM 599 N N . ILE A 1 80 ? -29.820 5.303 33.750 1.00 90.62 80 ILE A N 1
ATOM 600 C CA . ILE A 1 80 ? -30.119 3.939 34.228 1.0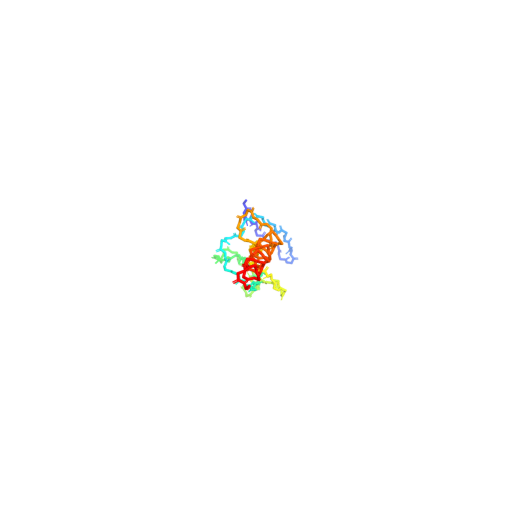0 90.62 80 ILE A CA 1
ATOM 601 C C . ILE A 1 80 ? -29.988 3.854 35.756 1.00 90.62 80 ILE A C 1
ATOM 603 O O . ILE A 1 80 ? -30.822 3.232 36.426 1.00 90.62 80 ILE A O 1
ATOM 607 N N . SER A 1 81 ? -28.970 4.506 36.325 1.00 92.50 81 SER A N 1
ATOM 608 C CA . SER A 1 81 ? -28.744 4.518 37.774 1.00 92.50 81 SER A CA 1
ATOM 609 C C . SER A 1 81 ? -29.877 5.226 38.532 1.00 92.50 81 SER A C 1
ATOM 611 O O . SER A 1 81 ? -30.388 4.689 39.517 1.00 92.50 81 SER A O 1
ATOM 613 N N . VAL A 1 82 ? -30.359 6.368 38.025 1.00 93.56 82 VAL A N 1
ATOM 614 C CA . VAL A 1 82 ? -31.464 7.134 38.627 1.00 93.56 82 VAL A CA 1
ATOM 615 C C . VAL A 1 82 ? -32.769 6.340 38.596 1.00 93.56 82 VAL A C 1
ATOM 617 O O . VAL A 1 82 ? -33.444 6.230 39.621 1.00 93.56 82 VAL A O 1
ATOM 620 N N . VAL A 1 83 ? -33.108 5.726 37.457 1.00 95.31 83 VAL A N 1
ATOM 621 C CA . VAL A 1 83 ? -34.304 4.874 37.335 1.00 95.31 83 VAL A CA 1
ATOM 622 C C . VAL A 1 83 ? -34.242 3.697 38.314 1.00 95.31 83 VAL A C 1
ATOM 624 O O . VAL A 1 83 ? -35.231 3.401 38.987 1.00 95.31 83 VAL A O 1
ATOM 627 N N . SER A 1 84 ? 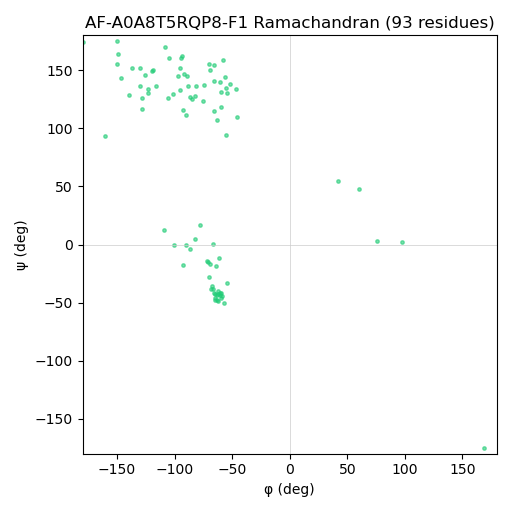-33.071 3.069 38.459 1.00 93.56 84 SER A N 1
ATOM 628 C CA . SER A 1 84 ? -32.862 1.960 39.400 1.00 93.56 84 SER A CA 1
ATOM 629 C C . SER A 1 84 ? -33.070 2.390 40.856 1.00 93.56 84 SER A C 1
ATOM 631 O O . SER A 1 84 ? -33.740 1.691 41.616 1.00 93.56 84 SER A O 1
ATOM 633 N N . ILE A 1 85 ? -32.565 3.566 41.245 1.00 94.88 85 ILE A N 1
ATOM 634 C CA . ILE A 1 85 ? -32.758 4.128 42.591 1.00 94.88 85 ILE A CA 1
ATOM 635 C C . ILE A 1 85 ? -34.239 4.415 42.854 1.00 94.88 85 ILE A C 1
ATOM 637 O O . ILE A 1 85 ? -34.767 4.008 43.890 1.00 94.88 85 ILE A O 1
ATOM 641 N N . ILE A 1 86 ? -34.933 5.070 41.917 1.00 94.94 86 ILE A N 1
ATOM 642 C CA . ILE A 1 86 ? -36.368 5.366 42.046 1.00 94.94 86 ILE A CA 1
ATOM 643 C C . ILE A 1 86 ? -37.163 4.067 42.208 1.00 94.94 86 ILE A C 1
ATOM 645 O O . ILE A 1 86 ? -38.024 3.966 43.086 1.00 94.94 86 ILE A O 1
ATOM 649 N N . TYR A 1 87 ? -36.852 3.045 41.410 1.00 95.81 87 TYR A N 1
ATOM 650 C CA . TYR A 1 87 ? -37.478 1.732 41.527 1.00 95.81 87 TYR A CA 1
ATOM 651 C C . TYR A 1 87 ? -37.256 1.102 42.912 1.00 95.81 87 TYR A C 1
ATOM 653 O O . TYR A 1 87 ? -38.205 0.634 43.541 1.00 95.81 87 TYR A O 1
ATOM 661 N N . VAL A 1 88 ? -36.026 1.135 43.433 1.00 95.12 88 VAL A N 1
ATOM 662 C CA . VAL A 1 88 ? -35.716 0.606 44.770 1.00 95.12 88 VAL A CA 1
ATOM 663 C C . VAL A 1 88 ? -36.481 1.365 45.854 1.00 95.12 88 VAL A C 1
ATOM 665 O O . VAL A 1 88 ? -37.140 0.741 46.684 1.00 95.12 88 VAL A O 1
ATOM 668 N N . VAL A 1 89 ? -36.465 2.698 45.831 1.00 93.00 89 VAL A N 1
ATOM 669 C CA . VAL A 1 89 ? -37.150 3.533 46.831 1.00 93.00 89 VAL A CA 1
ATOM 670 C C . VAL A 1 89 ? -38.662 3.314 46.798 1.00 93.00 89 VAL A C 1
ATOM 672 O O . VAL A 1 89 ? -39.292 3.174 47.846 1.00 93.00 89 VAL A O 1
ATOM 675 N N . THR A 1 90 ? -39.262 3.249 45.610 1.00 94.00 90 THR A N 1
ATOM 676 C CA . THR A 1 90 ? -40.707 3.004 45.467 1.00 94.00 90 THR A CA 1
ATOM 677 C C . THR A 1 90 ? -41.100 1.598 45.912 1.00 94.00 90 THR A C 1
ATOM 679 O O . THR A 1 90 ? -42.147 1.433 46.536 1.00 94.00 90 THR A O 1
ATOM 682 N N . LYS A 1 91 ? -40.254 0.588 45.670 1.00 93.00 91 LYS A N 1
ATOM 683 C CA . LYS A 1 91 ? -40.450 -0.774 46.185 1.00 93.00 91 LYS A CA 1
ATOM 684 C C . LYS A 1 91 ? -40.322 -0.840 47.708 1.00 93.00 91 LYS A C 1
ATOM 686 O O . LYS A 1 91 ? -41.090 -1.559 48.338 1.00 93.00 91 LYS A O 1
ATOM 691 N N . LEU A 1 92 ? -39.388 -0.092 48.296 1.00 86.06 92 LEU A N 1
ATOM 692 C CA . LEU A 1 92 ? -39.201 -0.032 49.749 1.00 86.06 92 LEU A CA 1
ATOM 693 C C . LEU A 1 92 ? -40.373 0.657 50.456 1.00 86.06 92 LEU A C 1
ATOM 695 O O . LEU A 1 92 ? -40.792 0.177 51.497 1.00 86.06 92 LEU A O 1
ATOM 699 N N . LYS A 1 93 ? -40.946 1.717 49.873 1.00 84.69 93 LYS A N 1
ATOM 700 C CA . LYS A 1 93 ? -42.140 2.400 50.412 1.00 84.69 93 LYS A CA 1
ATOM 701 C C . LYS A 1 93 ? -43.441 1.600 50.277 1.00 84.69 93 LYS A C 1
ATOM 703 O O . LYS A 1 93 ? -44.453 1.985 50.849 1.00 84.69 93 LYS A O 1
ATOM 708 N N . ARG A 1 94 ? -43.436 0.547 49.457 1.00 83.00 94 ARG A N 1
ATOM 709 C CA . ARG A 1 94 ? -44.573 -0.365 49.254 1.00 83.00 94 ARG A CA 1
ATOM 710 C C . ARG A 1 94 ? -44.570 -1.560 50.220 1.00 83.00 94 ARG A C 1
ATOM 712 O O . ARG A 1 94 ? -45.465 -2.393 50.111 1.00 83.00 94 ARG A O 1
ATOM 719 N N . LYS A 1 95 ? -43.578 -1.661 51.109 1.00 59.25 95 LYS A N 1
ATOM 720 C CA . LYS A 1 95 ? -43.576 -2.559 52.273 1.00 59.25 95 LYS A CA 1
ATOM 721 C C . LYS A 1 95 ? -43.986 -1.783 53.514 1.00 59.25 95 LYS A C 1
ATOM 723 O O . LYS A 1 95 ? -44.632 -2.417 54.370 1.00 59.25 95 LYS A O 1
#

pLDDT: mean 85.26, std 10.66, range [55.44, 97.5]

Mean predicted aligned error: 12.65 Å